Protein AF-A0A1B0GD74-F1 (afdb_monomer)

Nearest PDB structures (foldseek):
  8axc-assembly2_B  TM=6.748E-01  e=2.963E-03  Mus musculus
  4ab1-assembly1_A  TM=6.231E-01  e=1.038E-02  Homo sapiens
  8yqz-assembly1_G  TM=4.233E-01  e=5.148E+00  African swine fever virus

Organism: Glossina morsitans morsitans (NCBI:txid37546)

pLDDT: mean 76.73, std 17.25, range [42.16, 96.19]

Solvent-accessible surface area (backbone atoms only — not comparable to full-atom values): 7852 Å² total; per-residue (Å²): 114,73,66,60,54,52,52,52,53,53,54,57,69,65,54,67,68,78,76,79,64,79,74,42,67,43,79,44,80,44,88,90,38,34,36,37,30,19,31,53,42,66,40,94,88,75,72,43,71,28,40,36,29,42,38,45,62,96,67,77,63,48,90,59,72,46,76,10,68,58,76,71,70,70,72,84,48,87,90,46,54,83,70,44,72,77,43,77,85,48,98,60,79,86,76,43,80,56,39,70,49,76,39,80,57,94,86,66,92,71,91,84,83,86,84,79,82,85,82,89,130

Structure (mmCIF, N/CA/C/O backbone):
data_AF-A0A1B0GD74-F1
#
_entry.id   AF-A0A1B0GD74-F1
#
loop_
_atom_site.group_PDB
_atom_site.id
_atom_site.type_symbol
_atom_site.label_atom_id
_atom_site.label_alt_id
_atom_site.label_comp_id
_atom_site.label_asym_id
_atom_site.label_entity_id
_atom_site.label_seq_id
_atom_site.pdbx_PDB_ins_code
_atom_site.Cartn_x
_atom_site.Cartn_y
_atom_site.Cartn_z
_atom_site.occupancy
_atom_site.B_iso_or_equiv
_atom_site.auth_seq_id
_atom_site.auth_comp_id
_atom_site.auth_asym_id
_atom_site.auth_atom_id
_atom_site.pdbx_PDB_model_num
ATOM 1 N N . MET A 1 1 ? 20.248 47.617 14.492 1.00 60.78 1 MET A N 1
ATOM 2 C CA . MET A 1 1 ? 19.116 46.910 15.141 1.00 60.78 1 MET A CA 1
ATOM 3 C C . MET A 1 1 ? 17.928 46.656 14.212 1.00 60.78 1 MET A C 1
ATOM 5 O O . MET A 1 1 ? 17.453 45.532 14.188 1.00 60.78 1 MET A O 1
ATOM 9 N N . LEU A 1 2 ? 17.474 47.624 13.405 1.00 56.12 2 LEU A N 1
ATOM 10 C CA . LEU A 1 2 ? 16.273 47.461 12.562 1.00 56.12 2 LEU A CA 1
ATOM 11 C C . LEU A 1 2 ? 16.419 46.445 11.402 1.00 56.12 2 LEU A C 1
ATOM 13 O O . LEU A 1 2 ? 15.445 45.807 11.016 1.00 56.12 2 LEU A O 1
ATOM 17 N N . GLN A 1 3 ? 17.629 46.257 10.862 1.00 60.59 3 GLN A N 1
ATOM 18 C CA . GLN A 1 3 ? 17.870 45.291 9.777 1.00 60.59 3 GLN A CA 1
ATOM 19 C C . GLN A 1 3 ? 17.839 43.828 10.243 1.00 60.59 3 GLN A C 1
ATOM 21 O O . GLN A 1 3 ? 17.353 42.971 9.513 1.00 60.59 3 GLN A O 1
ATOM 26 N N . ILE A 1 4 ? 18.280 43.552 11.473 1.00 63.38 4 ILE A N 1
ATOM 27 C CA . ILE A 1 4 ? 18.264 42.197 12.046 1.00 63.38 4 ILE A CA 1
ATOM 28 C C . ILE A 1 4 ? 16.816 41.752 12.297 1.00 63.38 4 ILE A C 1
ATOM 30 O O . ILE A 1 4 ? 16.463 40.622 11.989 1.00 63.38 4 ILE A O 1
ATOM 34 N N . PHE A 1 5 ? 15.948 42.665 12.750 1.00 62.31 5 PHE A N 1
ATOM 35 C CA . PHE A 1 5 ? 14.515 42.393 12.912 1.00 62.31 5 PHE A CA 1
ATOM 36 C C . PHE A 1 5 ? 13.807 42.085 11.586 1.00 62.31 5 PHE A C 1
ATOM 38 O O . PHE A 1 5 ? 12.974 41.184 11.538 1.00 62.31 5 PHE A O 1
ATOM 45 N N . LYS A 1 6 ? 14.157 42.784 10.496 1.00 63.69 6 LYS A N 1
ATOM 46 C CA . LYS A 1 6 ? 13.623 42.476 9.158 1.00 63.69 6 LYS A CA 1
ATOM 47 C C . LYS A 1 6 ? 14.101 41.118 8.643 1.00 63.69 6 LYS A C 1
ATOM 49 O O . LYS A 1 6 ? 13.309 40.400 8.047 1.00 63.69 6 LYS A O 1
ATOM 54 N N . LEU A 1 7 ? 15.360 40.759 8.902 1.00 61.06 7 LEU A N 1
ATOM 55 C CA . LEU A 1 7 ? 15.913 39.456 8.529 1.00 61.06 7 LEU A CA 1
ATOM 56 C C . LEU A 1 7 ? 15.261 38.312 9.323 1.00 61.06 7 LEU A C 1
ATOM 58 O O . LEU A 1 7 ? 14.960 37.276 8.745 1.00 61.06 7 LEU A O 1
ATOM 62 N N . LEU A 1 8 ? 14.972 38.522 10.614 1.00 59.78 8 LEU A N 1
ATOM 63 C CA . LEU A 1 8 ? 14.268 37.544 11.451 1.00 59.78 8 LEU A CA 1
ATOM 64 C C . LEU A 1 8 ? 12.807 37.351 11.010 1.00 59.78 8 LEU A C 1
ATOM 66 O O . LEU A 1 8 ? 12.334 36.222 10.939 1.00 59.78 8 LEU A O 1
ATOM 70 N N . MET A 1 9 ? 12.116 38.440 10.655 1.00 62.41 9 MET A N 1
ATOM 71 C CA . MET A 1 9 ? 10.753 38.402 10.103 1.00 62.41 9 MET A CA 1
ATOM 72 C C . MET A 1 9 ? 10.698 37.699 8.735 1.00 62.41 9 MET A C 1
ATOM 74 O O . MET A 1 9 ? 9.787 36.917 8.486 1.00 62.41 9 MET A O 1
ATOM 78 N N . LEU A 1 10 ? 11.693 37.925 7.867 1.00 59.62 10 LEU A N 1
ATOM 79 C CA . LEU A 1 10 ? 11.820 37.231 6.577 1.00 59.62 10 LEU A CA 1
ATOM 80 C C . LEU A 1 10 ? 12.150 35.737 6.740 1.00 59.62 10 LEU A C 1
ATOM 82 O O . LEU A 1 10 ? 11.684 34.919 5.950 1.00 59.62 10 LEU A O 1
ATOM 86 N N . LEU A 1 11 ? 12.910 35.362 7.778 1.00 55.94 11 LEU A N 1
ATOM 87 C CA . LEU A 1 11 ? 13.172 33.956 8.109 1.00 55.94 11 LEU A CA 1
ATOM 88 C C . LEU A 1 11 ? 11.911 33.236 8.615 1.00 55.94 11 LEU A C 1
ATOM 90 O O . LEU A 1 11 ? 11.724 32.055 8.332 1.00 55.94 11 LEU A O 1
ATOM 94 N N . GLN A 1 12 ? 11.039 33.948 9.336 1.00 56.47 12 GLN A N 1
ATOM 95 C CA . GLN A 1 12 ? 9.750 33.422 9.795 1.00 56.47 12 GLN A CA 1
ATOM 96 C C . GLN A 1 12 ? 8.748 33.263 8.646 1.00 56.47 12 GLN A C 1
ATOM 98 O O . GLN A 1 12 ? 7.986 32.303 8.645 1.00 56.47 12 GLN A O 1
ATOM 103 N N . SER A 1 13 ? 8.783 34.133 7.629 1.00 51.78 13 SER A N 1
ATOM 104 C CA . SER A 1 13 ? 7.947 33.979 6.429 1.00 51.78 13 SER A CA 1
ATOM 105 C C . SER A 1 13 ? 8.464 32.925 5.440 1.00 51.78 13 SER A C 1
ATOM 107 O O . SER A 1 13 ? 7.729 32.540 4.537 1.00 51.78 13 SER A O 1
ATOM 109 N N . LEU A 1 14 ? 9.712 32.462 5.595 1.00 48.72 14 LEU A N 1
ATOM 110 C CA . LEU A 1 14 ? 10.281 31.339 4.835 1.00 48.72 14 LEU A CA 1
ATOM 111 C C . LEU A 1 14 ? 10.101 29.983 5.545 1.00 48.72 14 LEU A C 1
ATOM 113 O O . LEU A 1 14 ? 10.467 28.950 4.992 1.00 48.72 14 LEU A O 1
ATOM 117 N N . HIS A 1 15 ? 9.505 29.957 6.741 1.00 46.53 15 HIS A N 1
ATOM 118 C CA . HIS A 1 15 ? 8.871 28.746 7.252 1.00 46.53 15 HIS A CA 1
ATOM 119 C C . HIS A 1 15 ? 7.500 28.631 6.591 1.00 46.53 15 HIS A C 1
ATOM 121 O O . HIS A 1 15 ? 6.467 28.938 7.182 1.00 46.53 15 HIS A O 1
ATOM 127 N N . ILE A 1 16 ? 7.486 28.153 5.344 1.00 50.75 16 ILE A N 1
ATOM 128 C CA . ILE A 1 16 ? 6.353 27.334 4.918 1.00 50.75 16 ILE A CA 1
ATOM 129 C C . ILE A 1 16 ? 6.255 26.258 6.002 1.00 50.75 16 ILE A C 1
ATOM 131 O O . ILE A 1 16 ? 7.257 25.573 6.235 1.00 50.75 16 ILE A O 1
ATOM 135 N N . PRO A 1 17 ? 5.139 26.130 6.735 1.00 45.69 17 PRO A N 1
ATOM 136 C CA . PRO A 1 17 ? 5.005 25.011 7.633 1.00 45.69 17 PRO A CA 1
ATOM 137 C C . PRO A 1 17 ? 5.049 23.757 6.760 1.00 45.69 17 PRO A C 1
ATOM 139 O O . PRO A 1 17 ? 4.070 23.387 6.122 1.00 45.69 17 PRO A O 1
ATOM 142 N N . LEU A 1 18 ? 6.186 23.063 6.800 1.00 44.19 18 LEU A N 1
ATOM 143 C CA . LEU A 1 18 ? 6.303 21.640 6.480 1.00 44.19 18 LEU A CA 1
ATOM 144 C C . LEU A 1 18 ? 5.291 20.802 7.303 1.00 44.19 18 LEU A C 1
ATOM 146 O O . LEU A 1 18 ? 5.082 19.628 7.041 1.00 44.19 18 LEU A O 1
ATOM 150 N N . ALA A 1 19 ? 4.623 21.431 8.273 1.00 42.16 19 ALA A N 1
ATOM 151 C CA . ALA A 1 19 ? 3.601 20.907 9.161 1.00 42.16 19 ALA A CA 1
ATOM 152 C C . ALA A 1 19 ? 2.165 20.828 8.585 1.00 42.16 19 ALA A C 1
ATOM 154 O O . ALA A 1 19 ? 1.230 20.800 9.377 1.00 42.16 19 ALA A O 1
ATOM 155 N N . LEU A 1 20 ? 1.940 20.785 7.260 1.00 42.72 20 LEU A N 1
ATOM 156 C CA . LEU A 1 20 ? 0.594 20.494 6.710 1.00 42.72 20 LEU A CA 1
ATOM 157 C C . LEU A 1 20 ? 0.494 19.214 5.874 1.00 42.72 20 LEU A C 1
ATOM 159 O O . LEU A 1 20 ? -0.457 19.022 5.124 1.00 42.72 20 LEU A O 1
ATOM 163 N N . LEU A 1 21 ? 1.435 18.296 6.063 1.00 45.06 21 LEU A N 1
ATOM 164 C CA . LEU A 1 21 ? 1.101 16.885 5.985 1.00 45.06 21 LEU A CA 1
ATOM 165 C C . LEU A 1 21 ? 1.545 16.281 7.317 1.00 45.06 21 LEU A C 1
ATOM 167 O O . LEU A 1 21 ? 2.644 15.744 7.426 1.00 45.06 21 LEU A O 1
ATOM 171 N N . GLU A 1 22 ? 0.722 16.405 8.364 1.00 50.22 22 GLU A N 1
ATOM 172 C CA . GLU A 1 22 ? 0.772 15.405 9.436 1.00 50.22 22 GLU A CA 1
ATOM 173 C C . GLU A 1 22 ? 0.390 14.080 8.772 1.00 50.22 22 GLU A C 1
ATOM 175 O O . GLU A 1 22 ? -0.778 13.702 8.679 1.00 50.22 22 GLU A O 1
ATOM 180 N N . GLN A 1 23 ? 1.387 13.429 8.179 1.00 59.12 23 GLN A N 1
ATOM 181 C CA . GLN A 1 23 ? 1.246 12.120 7.591 1.00 59.12 23 GLN A CA 1
ATOM 182 C C . GLN A 1 23 ? 1.070 11.180 8.774 1.00 59.12 23 GLN A C 1
ATOM 184 O O . GLN A 1 23 ? 2.017 10.829 9.473 1.00 59.12 23 GLN A O 1
ATOM 189 N N . ARG A 1 24 ? -0.196 10.916 9.099 1.00 75.69 24 ARG A N 1
ATOM 190 C CA . ARG A 1 24 ? -0.556 10.029 10.193 1.00 75.69 24 ARG A CA 1
ATOM 191 C C . ARG A 1 24 ? -0.260 8.616 9.733 1.00 75.69 24 ARG A C 1
ATOM 193 O O . ARG A 1 24 ? -1.026 8.032 8.971 1.00 75.69 24 ARG A O 1
ATOM 200 N N . ASP A 1 25 ? 0.870 8.094 10.172 1.00 86.12 25 ASP A N 1
ATOM 201 C CA . ASP A 1 25 ? 1.260 6.727 9.873 1.00 86.12 25 ASP A CA 1
ATOM 202 C C . ASP A 1 25 ? 0.469 5.737 10.733 1.00 86.12 25 ASP A C 1
ATOM 204 O O . ASP A 1 25 ? 0.121 6.005 11.886 1.00 86.12 25 ASP A O 1
ATOM 208 N N . ALA A 1 26 ? 0.190 4.567 10.165 1.00 90.19 26 ALA A N 1
ATOM 209 C CA . ALA A 1 26 ? -0.510 3.482 10.836 1.00 90.19 26 ALA A CA 1
ATOM 210 C C . ALA A 1 26 ? 0.266 2.177 10.673 1.00 90.19 26 ALA A C 1
ATOM 212 O O . ALA A 1 26 ? 0.543 1.755 9.552 1.00 90.19 26 ALA A O 1
ATOM 213 N N . ILE A 1 27 ? 0.566 1.516 11.794 1.00 93.94 27 ILE A N 1
ATOM 214 C CA . ILE A 1 27 ? 1.149 0.172 11.804 1.00 93.94 27 ILE A CA 1
ATOM 215 C C . ILE A 1 27 ? 0.033 -0.841 12.054 1.00 93.94 27 ILE A C 1
ATOM 217 O O . ILE A 1 27 ? -0.674 -0.774 13.062 1.00 93.94 27 ILE A O 1
ATOM 221 N N . VAL A 1 28 ? -0.116 -1.791 11.137 1.00 93.12 28 VAL A N 1
ATOM 222 C CA . VAL A 1 28 ? -1.151 -2.825 11.156 1.00 93.12 28 VAL A CA 1
ATOM 223 C C . VAL A 1 28 ? -0.509 -4.205 11.193 1.00 93.12 28 VAL A C 1
ATOM 225 O O . VAL A 1 28 ? 0.440 -4.474 10.468 1.00 93.12 28 VAL A O 1
ATOM 228 N N . ASN A 1 29 ? -1.064 -5.110 11.999 1.00 92.56 29 ASN A N 1
ATOM 229 C CA . ASN A 1 29 ? -0.714 -6.527 11.957 1.00 92.56 29 ASN A CA 1
ATOM 230 C C . ASN A 1 29 ? -1.604 -7.272 10.953 1.00 92.56 29 ASN A C 1
ATOM 232 O O . ASN A 1 29 ? -2.817 -7.364 11.154 1.00 92.56 29 ASN A O 1
ATOM 236 N N . LEU A 1 30 ? -1.000 -7.815 9.896 1.00 88.81 30 LEU A N 1
ATOM 237 C CA . LEU A 1 30 ? -1.669 -8.665 8.918 1.00 88.81 30 LEU A CA 1
ATOM 238 C C . LEU A 1 30 ? -1.524 -10.138 9.330 1.00 88.81 30 LEU A C 1
ATOM 240 O O . LEU A 1 30 ? -0.399 -10.650 9.385 1.00 88.81 30 LEU A O 1
ATOM 244 N N . PRO A 1 31 ? -2.636 -10.850 9.600 1.00 88.06 31 PRO A N 1
ATOM 245 C CA . PRO A 1 31 ? -2.583 -12.245 10.015 1.00 88.06 31 PRO A CA 1
ATOM 246 C C . PRO A 1 31 ? -1.798 -13.108 9.023 1.00 88.06 31 PRO A C 1
ATOM 248 O O . PRO A 1 31 ? -2.089 -13.107 7.830 1.00 88.06 31 PRO A O 1
ATOM 251 N N . ASN A 1 32 ? -0.843 -13.882 9.542 1.00 88.50 32 ASN A N 1
ATOM 252 C CA . ASN A 1 32 ? 0.039 -14.779 8.785 1.00 88.50 32 ASN A CA 1
ATOM 253 C C . ASN A 1 32 ? 1.033 -14.097 7.830 1.00 88.50 32 ASN A C 1
ATOM 255 O O . ASN A 1 32 ? 1.701 -14.816 7.099 1.00 88.50 32 ASN A O 1
ATOM 259 N N . LEU A 1 33 ? 1.150 -12.765 7.831 1.00 89.81 33 LEU A N 1
ATOM 260 C CA . LEU A 1 33 ? 2.087 -12.038 6.967 1.00 89.81 33 LEU A CA 1
ATOM 261 C C . LEU A 1 33 ? 3.115 -11.234 7.766 1.00 89.81 33 LEU A C 1
ATOM 263 O O . LEU A 1 33 ? 4.306 -11.439 7.577 1.00 89.81 33 LEU A O 1
ATOM 267 N N . GLY A 1 34 ? 2.682 -10.369 8.684 1.00 91.88 34 GLY A N 1
ATOM 268 C CA . GLY A 1 34 ? 3.590 -9.518 9.457 1.00 91.88 34 GLY A CA 1
ATOM 269 C C . GLY A 1 34 ? 3.024 -8.124 9.718 1.00 91.88 34 GLY A C 1
ATOM 270 O O . GLY A 1 34 ? 1.844 -7.855 9.482 1.00 91.88 34 GLY A O 1
ATOM 271 N N . LEU A 1 35 ? 3.872 -7.231 10.229 1.00 94.00 35 LEU A N 1
ATOM 272 C CA . LEU A 1 35 ? 3.510 -5.838 10.498 1.00 94.00 35 LEU A CA 1
ATOM 273 C C . LEU A 1 35 ? 3.729 -4.978 9.253 1.00 94.00 35 LEU A C 1
ATOM 275 O O . LEU A 1 35 ? 4.798 -5.031 8.659 1.00 94.00 35 LEU A O 1
ATOM 279 N N . ILE A 1 36 ? 2.762 -4.151 8.880 1.00 93.25 36 ILE A N 1
ATOM 280 C CA . ILE A 1 36 ? 2.871 -3.223 7.751 1.00 93.25 36 ILE A CA 1
ATOM 281 C C . ILE A 1 36 ? 2.615 -1.792 8.218 1.00 93.25 36 ILE A C 1
ATOM 283 O O . ILE A 1 36 ? 1.674 -1.549 8.974 1.00 93.25 36 ILE A O 1
ATOM 287 N N . GLN A 1 37 ? 3.445 -0.852 7.778 1.00 94.88 37 GLN A N 1
ATOM 288 C CA . GLN A 1 37 ? 3.268 0.579 7.991 1.00 94.88 37 GLN A CA 1
ATOM 289 C C . GLN A 1 37 ? 2.683 1.211 6.730 1.00 94.88 37 GLN A C 1
ATOM 291 O O . GLN A 1 37 ? 3.228 1.066 5.641 1.00 94.88 37 GLN A O 1
ATOM 296 N N . GLY A 1 38 ? 1.566 1.912 6.882 1.00 94.50 38 GLY A N 1
ATOM 297 C CA . GLY A 1 38 ? 0.934 2.699 5.829 1.00 94.50 38 GLY A CA 1
ATOM 298 C C . GLY A 1 38 ? 0.551 4.081 6.338 1.00 94.50 38 GLY A C 1
ATOM 299 O O . GLY A 1 38 ? 0.989 4.510 7.405 1.00 94.50 38 GLY A O 1
ATOM 300 N N . LYS A 1 39 ? -0.301 4.764 5.579 1.00 94.81 39 LYS A N 1
ATOM 301 C CA . LYS A 1 39 ? -0.750 6.131 5.849 1.00 94.81 39 LYS A CA 1
ATOM 302 C C . LYS A 1 39 ? -2.248 6.175 6.086 1.00 94.81 39 LYS A C 1
ATOM 304 O O . LYS A 1 39 ? -3.005 5.466 5.430 1.00 94.81 39 LYS A O 1
ATOM 309 N N . ILE A 1 40 ? -2.680 7.058 6.970 1.00 94.06 40 ILE A N 1
ATOM 310 C CA . ILE A 1 40 ? -4.064 7.511 7.046 1.00 94.06 40 ILE A CA 1
ATOM 311 C C . ILE A 1 40 ? -4.170 8.730 6.134 1.00 94.06 40 ILE A C 1
ATOM 313 O O . ILE A 1 40 ? -3.531 9.755 6.376 1.00 94.06 40 ILE A O 1
ATOM 317 N N . ILE A 1 41 ? -4.960 8.602 5.073 1.00 92.88 41 ILE A N 1
ATOM 318 C CA . ILE A 1 41 ? -5.230 9.683 4.126 1.00 92.88 41 ILE A CA 1
ATOM 319 C C . ILE A 1 41 ? -6.700 10.073 4.183 1.00 92.88 41 ILE A C 1
ATOM 321 O O . ILE A 1 41 ? -7.563 9.260 4.512 1.00 92.88 41 ILE A O 1
ATOM 325 N N . GLU A 1 42 ? -6.985 11.309 3.806 1.00 93.56 42 GLU A N 1
ATOM 326 C CA . GLU A 1 42 ? -8.344 11.798 3.634 1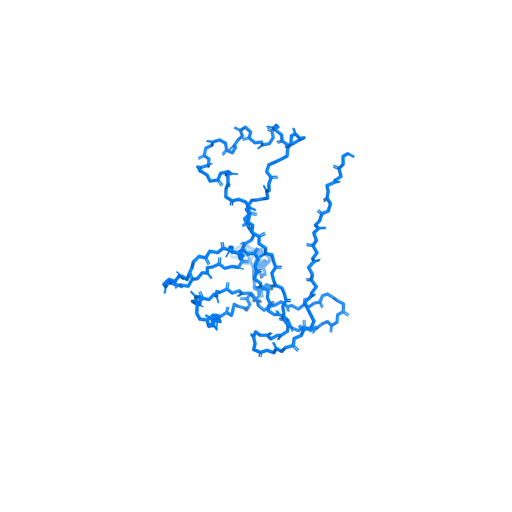.00 93.56 42 GLU A CA 1
ATOM 327 C C . GLU A 1 42 ? -8.714 11.772 2.146 1.00 93.56 42 GLU A C 1
ATOM 329 O O . GLU A 1 42 ? -7.971 12.255 1.288 1.00 93.56 42 GLU A O 1
ATOM 334 N N . THR A 1 43 ? -9.852 11.168 1.804 1.00 90.19 43 THR A N 1
ATOM 335 C CA . THR A 1 43 ? -10.302 11.101 0.408 1.00 90.19 43 THR A CA 1
ATOM 336 C C . THR A 1 43 ? -10.747 12.476 -0.091 1.00 90.19 43 THR A C 1
ATOM 338 O O . THR A 1 43 ? -11.587 13.105 0.548 1.00 90.19 43 THR A O 1
ATOM 341 N N . ALA A 1 44 ? -10.321 12.874 -1.292 1.00 91.25 44 ALA A N 1
ATOM 342 C CA . ALA A 1 44 ? -10.604 14.204 -1.844 1.00 91.25 44 ALA A CA 1
ATOM 343 C C . ALA A 1 44 ? -12.099 14.564 -1.984 1.00 91.25 44 ALA A C 1
ATOM 345 O O . ALA A 1 44 ? -12.456 15.731 -1.890 1.00 91.25 44 ALA A O 1
ATOM 346 N N . TRP A 1 45 ? -12.972 13.584 -2.243 1.00 88.75 45 TRP A N 1
ATOM 347 C CA . TRP A 1 45 ? -14.392 13.843 -2.534 1.00 88.75 45 TRP A CA 1
ATOM 348 C C . TRP A 1 45 ? -15.325 13.646 -1.344 1.00 88.75 45 TRP A C 1
ATOM 350 O O . TRP A 1 45 ? -16.388 14.256 -1.299 1.00 88.75 45 TRP A O 1
ATOM 360 N N . THR A 1 46 ? -14.982 12.737 -0.428 1.00 93.44 46 THR A N 1
ATOM 361 C CA . THR A 1 46 ? -15.868 12.371 0.688 1.00 93.44 46 THR A CA 1
ATOM 362 C C . THR A 1 46 ? -15.335 12.781 2.049 1.00 93.44 46 THR A C 1
ATOM 364 O O . THR A 1 46 ? -16.035 12.550 3.030 1.00 93.44 46 THR A O 1
ATOM 367 N N . GLU A 1 47 ? -14.117 13.332 2.109 1.00 93.44 47 GLU A N 1
ATOM 368 C CA . GLU A 1 47 ? -13.451 13.748 3.355 1.00 93.44 47 GLU A CA 1
ATOM 369 C C . GLU A 1 47 ? -13.365 12.605 4.389 1.00 93.44 47 GLU A C 1
ATOM 371 O O . GLU A 1 47 ? -13.335 12.797 5.601 1.00 93.44 47 GLU A O 1
ATOM 376 N N . ARG A 1 48 ? -13.376 11.354 3.909 1.00 92.19 48 ARG A N 1
ATOM 377 C CA . ARG A 1 48 ? -13.283 10.160 4.748 1.00 92.19 48 ARG A CA 1
ATOM 378 C C . ARG A 1 48 ? -11.834 9.768 4.940 1.00 92.19 48 ARG A C 1
ATOM 380 O O . ARG A 1 48 ? -11.078 9.712 3.971 1.00 92.19 48 ARG A O 1
ATOM 387 N N . GLU A 1 49 ? -11.490 9.407 6.167 1.00 93.31 49 GLU A N 1
ATOM 388 C CA . GLU A 1 49 ? -10.211 8.779 6.472 1.00 93.31 49 GLU A CA 1
ATOM 389 C C . GLU A 1 49 ? -10.186 7.336 5.952 1.00 93.31 49 GLU A C 1
ATOM 391 O O . GLU A 1 49 ? -11.112 6.551 6.182 1.00 93.31 49 GLU A O 1
ATOM 396 N N . VAL A 1 50 ? -9.114 6.983 5.249 1.00 94.44 50 VAL A N 1
ATOM 397 C CA . VAL A 1 50 ? -8.837 5.622 4.786 1.00 94.44 50 VAL A CA 1
ATOM 398 C C . VAL A 1 50 ? -7.373 5.278 5.025 1.00 94.44 50 VAL A C 1
ATOM 400 O O . VAL A 1 50 ? -6.501 6.146 5.014 1.00 94.44 50 VAL A O 1
ATOM 403 N N . LEU A 1 51 ? -7.103 3.992 5.231 1.00 94.94 51 LEU A N 1
ATOM 404 C CA . LEU A 1 51 ? -5.751 3.456 5.293 1.00 94.94 51 LEU A CA 1
ATOM 405 C C . LEU A 1 51 ? -5.256 3.207 3.871 1.00 94.94 51 LEU A C 1
ATOM 407 O O . LEU A 1 51 ? -5.959 2.568 3.087 1.00 94.94 51 LEU A O 1
ATOM 411 N N . GLN A 1 52 ? -4.059 3.689 3.560 1.00 94.81 52 GLN A N 1
ATOM 412 C CA . GLN A 1 52 ? -3.389 3.519 2.278 1.00 94.81 52 GLN A CA 1
ATOM 413 C C . GLN A 1 52 ? -2.010 2.879 2.478 1.00 94.81 52 GLN A C 1
ATOM 415 O O . GLN A 1 52 ? -1.214 3.334 3.301 1.00 94.81 52 GLN A O 1
ATOM 420 N N . PHE A 1 53 ? -1.726 1.851 1.684 1.00 94.31 53 PHE A N 1
ATOM 421 C CA . PHE A 1 53 ? -0.448 1.143 1.620 1.00 94.31 53 PHE A CA 1
ATOM 422 C C . PHE A 1 53 ? -0.007 1.127 0.157 1.00 94.31 53 PHE A C 1
ATOM 424 O O . PHE A 1 53 ? -0.740 0.584 -0.662 1.00 94.31 53 PHE A O 1
ATOM 431 N N . VAL A 1 54 ? 1.117 1.751 -0.195 1.00 90.75 54 VAL A N 1
ATOM 432 C CA . VAL A 1 54 ? 1.463 2.039 -1.604 1.00 90.75 54 VAL A CA 1
ATOM 433 C C . VAL A 1 54 ? 2.505 1.082 -2.196 1.00 90.75 54 VAL A C 1
ATOM 435 O O . VAL A 1 54 ? 2.523 0.864 -3.401 1.00 90.75 54 VAL A O 1
ATOM 438 N N . ASP A 1 55 ? 3.330 0.455 -1.359 1.00 88.75 55 ASP A N 1
ATOM 439 C CA . ASP A 1 55 ? 4.415 -0.441 -1.789 1.00 88.75 55 ASP A CA 1
ATOM 440 C C . ASP A 1 55 ? 4.201 -1.885 -1.308 1.00 88.75 55 ASP A C 1
ATOM 442 O O . ASP A 1 55 ? 5.091 -2.530 -0.753 1.00 88.75 55 ASP A O 1
ATOM 446 N N . VAL A 1 56 ? 2.978 -2.407 -1.450 1.00 89.44 56 VAL A N 1
ATOM 447 C CA . VAL A 1 56 ? 2.678 -3.767 -0.984 1.00 89.44 56 VAL A CA 1
ATOM 448 C C . VAL A 1 56 ? 3.222 -4.782 -1.983 1.00 89.44 56 VAL A C 1
ATOM 450 O O . VAL A 1 56 ? 2.787 -4.824 -3.136 1.00 89.44 56 VAL A O 1
ATOM 453 N N . LYS A 1 57 ? 4.147 -5.633 -1.529 1.00 82.88 57 LYS A N 1
ATOM 454 C CA . LYS A 1 57 ? 4.727 -6.710 -2.338 1.00 82.88 57 LYS A CA 1
ATOM 455 C C . LYS A 1 57 ? 4.012 -8.044 -2.099 1.00 82.88 57 LYS A C 1
ATOM 457 O O . LYS A 1 57 ? 3.749 -8.393 -0.945 1.00 82.88 57 LYS A O 1
ATOM 462 N N . PRO A 1 58 ? 3.730 -8.831 -3.151 1.00 67.06 58 PRO A N 1
ATOM 463 C CA . PRO A 1 58 ? 3.201 -10.182 -3.007 1.00 67.06 58 PRO A CA 1
ATOM 464 C C . PRO A 1 58 ? 4.335 -11.142 -2.607 1.00 67.06 58 PRO A C 1
ATOM 466 O O . PRO A 1 58 ? 4.929 -11.798 -3.459 1.00 67.06 58 PRO A O 1
ATOM 469 N N . ILE A 1 59 ? 4.669 -11.193 -1.315 1.00 71.50 59 ILE A N 1
ATOM 470 C CA . ILE A 1 59 ? 5.784 -11.997 -0.785 1.00 71.50 59 ILE A CA 1
ATOM 471 C C . ILE A 1 59 ? 5.372 -12.914 0.373 1.00 71.50 59 ILE A C 1
ATOM 473 O O . ILE A 1 59 ? 4.272 -12.817 0.920 1.00 71.50 59 ILE A O 1
ATOM 477 N N . GLU A 1 60 ? 6.298 -13.807 0.733 1.00 82.19 60 GLU A N 1
ATOM 478 C CA . GLU A 1 60 ? 6.284 -14.596 1.966 1.00 82.19 60 GLU A CA 1
ATOM 479 C C . GLU A 1 60 ? 6.157 -13.710 3.222 1.00 82.19 60 GLU A C 1
ATOM 481 O O . GLU A 1 60 ? 6.480 -12.518 3.179 1.00 82.19 60 GLU A O 1
ATOM 486 N N . PRO A 1 61 ? 5.708 -14.276 4.357 1.00 88.00 61 PRO A N 1
ATOM 487 C CA . PRO A 1 61 ? 5.621 -13.543 5.613 1.00 88.00 61 PRO A CA 1
ATOM 488 C C . PRO A 1 61 ? 6.962 -12.905 5.990 1.00 88.00 61 PRO A C 1
ATOM 490 O O . PRO A 1 61 ? 8.023 -13.513 5.834 1.00 88.00 61 PRO A O 1
ATOM 493 N N . TRP A 1 62 ? 6.919 -11.696 6.534 1.00 90.19 62 TRP A N 1
ATOM 494 C CA . TRP A 1 62 ? 8.097 -10.918 6.897 1.00 90.19 62 TRP A CA 1
ATOM 495 C C . TRP A 1 62 ? 8.182 -10.719 8.414 1.00 90.19 62 TRP A C 1
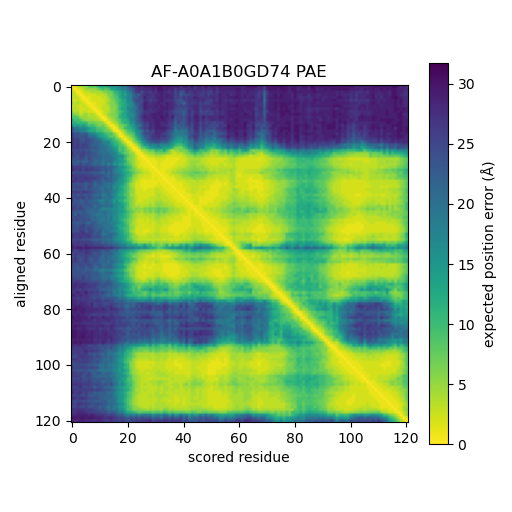ATOM 497 O O . TRP A 1 62 ? 7.187 -10.760 9.141 1.00 90.19 62 TRP A O 1
ATOM 507 N N . LYS A 1 63 ? 9.408 -10.544 8.914 1.00 88.19 63 LYS A N 1
ATOM 508 C CA . LYS A 1 63 ? 9.682 -10.485 10.356 1.00 88.19 63 LYS A CA 1
ATOM 509 C C . LYS A 1 63 ? 9.536 -9.079 10.941 1.00 88.19 63 LYS A C 1
ATOM 511 O O . LYS A 1 63 ? 9.048 -8.939 12.060 1.00 88.19 63 LYS A O 1
ATOM 516 N N . ASP A 1 64 ? 9.992 -8.074 10.202 1.00 91.12 64 ASP A N 1
ATOM 517 C CA . ASP A 1 64 ? 10.054 -6.686 10.663 1.00 91.12 64 ASP A CA 1
ATOM 518 C C . ASP A 1 64 ? 8.803 -5.897 10.237 1.00 91.12 64 ASP A C 1
ATOM 520 O O . ASP A 1 64 ? 7.780 -6.485 9.893 1.00 91.12 64 ASP A O 1
ATOM 524 N N . VAL A 1 65 ? 8.825 -4.566 10.302 1.00 92.38 65 VAL A N 1
ATOM 525 C CA . VAL A 1 65 ? 7.725 -3.748 9.771 1.00 92.38 65 VAL A CA 1
ATOM 526 C C . VAL A 1 65 ? 7.992 -3.478 8.291 1.00 92.38 65 VAL A C 1
ATOM 528 O O . VAL A 1 65 ? 9.010 -2.880 7.952 1.00 92.38 65 VAL A O 1
ATOM 531 N N . MET A 1 66 ? 7.093 -3.918 7.410 1.00 91.06 66 MET A N 1
ATOM 532 C CA . MET A 1 66 ? 7.124 -3.556 5.993 1.00 91.06 66 MET A CA 1
ATOM 533 C C . MET A 1 66 ? 6.711 -2.091 5.848 1.00 91.06 66 MET A C 1
ATOM 535 O O . MET A 1 66 ? 5.584 -1.735 6.192 1.00 91.06 66 MET A O 1
ATOM 539 N N . ASP A 1 67 ? 7.606 -1.256 5.329 1.00 91.69 67 ASP A N 1
ATOM 540 C CA . ASP A 1 67 ? 7.302 0.137 5.013 1.00 91.69 67 ASP A CA 1
ATOM 541 C C . ASP A 1 67 ? 6.568 0.227 3.667 1.00 91.69 67 ASP A C 1
ATOM 543 O O . ASP A 1 67 ? 7.158 -0.001 2.614 1.00 91.69 67 ASP A O 1
ATOM 547 N N . ALA A 1 68 ? 5.273 0.545 3.715 1.00 92.62 68 ALA A N 1
ATOM 548 C CA . ALA A 1 68 ? 4.416 0.765 2.552 1.00 92.62 68 ALA A CA 1
ATOM 549 C C . ALA A 1 68 ? 3.916 2.220 2.483 1.00 92.62 68 ALA A C 1
ATOM 551 O O . ALA A 1 68 ? 2.808 2.487 2.006 1.00 92.62 68 ALA A O 1
ATOM 552 N N . THR A 1 69 ? 4.714 3.170 2.983 1.00 91.44 69 THR A N 1
ATOM 553 C CA . THR A 1 69 ? 4.360 4.594 3.033 1.00 91.44 69 THR A CA 1
ATOM 554 C C . THR A 1 69 ? 4.704 5.337 1.736 1.00 91.44 69 THR A C 1
ATOM 556 O O . THR A 1 69 ? 3.985 6.261 1.353 1.00 91.44 69 THR A O 1
ATOM 559 N N . ILE A 1 70 ? 5.771 4.964 1.031 1.00 85.44 70 ILE A N 1
ATOM 560 C CA . ILE A 1 70 ? 6.297 5.714 -0.121 1.00 85.44 70 ILE A CA 1
ATOM 561 C C . ILE A 1 70 ? 6.195 4.868 -1.391 1.00 85.44 70 ILE A C 1
ATOM 563 O O . ILE A 1 70 ? 6.490 3.678 -1.368 1.00 85.44 70 ILE A O 1
ATOM 567 N N . GLU A 1 71 ? 5.788 5.488 -2.501 1.00 80.81 71 GLU A N 1
ATOM 568 C CA . GLU A 1 71 ? 5.752 4.810 -3.800 1.00 80.81 71 GLU A CA 1
ATOM 569 C C . GLU A 1 71 ? 7.173 4.528 -4.298 1.00 80.81 71 GLU A C 1
ATOM 571 O O . GLU A 1 71 ? 8.053 5.392 -4.231 1.00 80.81 71 GLU A O 1
ATOM 576 N N . LYS A 1 72 ? 7.388 3.325 -4.831 1.00 74.88 72 LYS A N 1
ATOM 577 C CA . LYS A 1 72 ? 8.617 2.974 -5.546 1.00 74.88 72 LYS A CA 1
ATOM 578 C C . LYS A 1 72 ? 8.510 3.287 -7.035 1.00 74.88 72 LYS A C 1
ATOM 580 O O . LYS A 1 72 ? 7.460 3.669 -7.546 1.00 74.88 72 LYS A O 1
ATOM 585 N N . ILE A 1 73 ? 9.644 3.161 -7.719 1.00 72.69 73 ILE A N 1
ATOM 586 C CA . ILE A 1 73 ? 9.777 3.433 -9.150 1.00 72.69 73 ILE A CA 1
ATOM 587 C C . ILE A 1 73 ? 8.829 2.516 -9.939 1.00 72.69 73 ILE A C 1
ATOM 589 O O . ILE A 1 73 ? 8.802 1.306 -9.729 1.00 72.69 73 ILE A O 1
ATOM 593 N N . ALA A 1 74 ? 8.053 3.110 -10.847 1.00 69.69 74 ALA A N 1
ATOM 594 C CA . ALA A 1 74 ? 7.161 2.383 -11.746 1.00 69.69 74 ALA A CA 1
ATOM 595 C C . ALA A 1 74 ? 7.937 1.630 -12.842 1.00 69.69 74 ALA A C 1
ATOM 597 O O . ALA A 1 74 ? 9.076 1.977 -13.156 1.00 69.69 74 ALA A O 1
ATOM 598 N N . CYS A 1 75 ? 7.284 0.641 -13.468 1.00 70.06 75 CYS A N 1
ATOM 599 C CA . CYS A 1 75 ? 7.854 -0.155 -14.557 1.00 70.06 75 CYS A CA 1
ATOM 600 C C . CYS A 1 75 ? 8.524 0.729 -15.628 1.00 70.06 75 CYS A C 1
ATOM 602 O O . CYS A 1 75 ? 7.858 1.595 -16.212 1.00 70.06 75 CYS A O 1
ATOM 604 N N . PRO A 1 76 ? 9.805 0.486 -15.952 1.00 69.62 76 PRO A N 1
ATOM 605 C CA . PRO A 1 76 ? 10.442 1.078 -17.119 1.00 69.62 76 PRO A CA 1
ATOM 606 C C . PRO A 1 76 ? 9.650 0.747 -18.395 1.00 69.62 76 PRO A C 1
ATOM 608 O O . PRO A 1 76 ? 9.308 -0.411 -18.626 1.00 69.62 76 PRO A O 1
ATOM 611 N N . SER A 1 77 ? 9.362 1.735 -19.247 1.00 67.94 77 SER A N 1
ATOM 612 C CA . SER A 1 77 ? 8.702 1.513 -20.541 1.00 67.94 77 SER A CA 1
ATOM 613 C C . SER A 1 77 ? 9.632 1.886 -21.694 1.00 67.94 77 SER A C 1
ATOM 615 O O . SER A 1 77 ? 10.516 2.733 -21.564 1.00 67.94 77 SER A O 1
ATOM 617 N N . VAL A 1 78 ? 9.442 1.265 -22.862 1.00 62.47 78 VAL A N 1
ATOM 618 C CA . VAL A 1 78 ? 10.321 1.456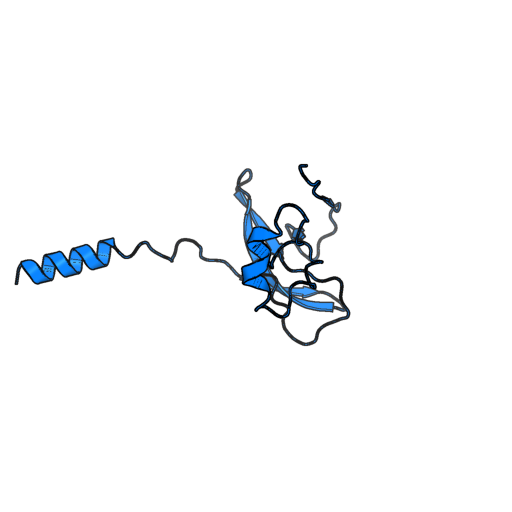 -24.036 1.00 62.47 78 VAL A CA 1
ATOM 619 C C . VAL A 1 78 ? 10.385 2.929 -24.479 1.00 62.47 78 VAL A C 1
ATOM 621 O O . VAL A 1 78 ? 11.414 3.392 -24.972 1.00 62.47 78 VAL A O 1
ATOM 624 N N . VAL A 1 79 ? 9.318 3.699 -24.243 1.00 55.25 79 VAL A N 1
ATOM 625 C CA . VAL A 1 79 ? 9.247 5.141 -24.537 1.00 55.25 79 VAL A CA 1
ATOM 626 C C . VAL A 1 79 ? 9.981 6.025 -23.514 1.00 55.25 79 VAL A C 1
ATOM 628 O O . VAL A 1 79 ? 10.259 7.184 -23.819 1.00 55.25 79 VAL A O 1
ATOM 631 N N . SER A 1 80 ? 10.375 5.498 -22.345 1.00 56.19 80 SER A N 1
ATOM 632 C CA . SER A 1 80 ? 11.113 6.227 -21.296 1.00 56.19 80 SER A CA 1
ATOM 633 C C . SER A 1 80 ? 12.614 5.896 -21.229 1.00 56.19 80 SER A C 1
ATOM 635 O O . SER A 1 80 ? 13.317 6.375 -20.337 1.00 56.19 80 SER A O 1
ATOM 637 N N . MET A 1 81 ? 13.156 5.173 -22.219 1.00 54.12 81 MET A N 1
ATOM 638 C CA . MET A 1 81 ? 14.569 4.750 -22.282 1.00 54.12 81 MET A CA 1
ATOM 639 C C . MET A 1 81 ? 15.597 5.884 -22.117 1.00 54.12 81 MET A C 1
ATOM 641 O O . MET A 1 81 ? 16.671 5.661 -21.568 1.00 54.12 81 MET A O 1
ATOM 645 N N . LYS A 1 82 ? 15.283 7.121 -22.529 1.00 57.69 82 LYS A N 1
ATOM 646 C CA . LYS A 1 82 ? 16.189 8.274 -22.343 1.00 57.69 82 LYS A CA 1
ATOM 647 C C . LYS A 1 82 ? 16.327 8.719 -20.881 1.00 57.69 82 LYS A C 1
ATOM 649 O O . LYS A 1 82 ? 17.378 9.221 -20.511 1.00 57.69 82 LYS A O 1
ATOM 654 N N . SER A 1 83 ? 15.290 8.533 -20.067 1.00 55.62 83 SER A N 1
ATOM 655 C CA . SER A 1 83 ? 15.296 8.816 -18.622 1.00 55.62 83 SER A CA 1
ATOM 656 C C . SER A 1 83 ? 15.897 7.676 -17.791 1.00 55.62 83 SER A C 1
ATOM 658 O O . SER A 1 83 ? 16.271 7.903 -16.646 1.00 55.62 83 SER A O 1
ATOM 660 N N . LEU A 1 84 ? 16.025 6.472 -18.363 1.00 54.75 84 LEU A N 1
ATOM 661 C CA . LEU A 1 84 ? 16.601 5.297 -17.695 1.00 54.75 84 LEU A CA 1
ATOM 662 C C . LEU A 1 84 ? 18.137 5.275 -17.708 1.00 54.75 84 LEU A C 1
ATOM 664 O O . LEU A 1 84 ? 18.737 4.652 -16.845 1.00 54.75 84 LEU A O 1
ATOM 668 N N . GLN A 1 85 ? 18.790 6.006 -18.617 1.00 55.94 85 GLN A N 1
ATOM 669 C CA . GLN A 1 85 ? 20.262 6.056 -18.697 1.00 55.94 85 GLN A CA 1
ATOM 670 C C . GLN A 1 85 ? 20.926 6.662 -17.447 1.00 55.94 85 GLN A C 1
ATOM 672 O O . GLN A 1 85 ? 22.092 6.400 -17.181 1.00 55.94 85 GLN A O 1
ATOM 677 N N . THR A 1 86 ? 20.196 7.469 -16.670 1.00 56.62 86 THR A N 1
ATOM 678 C CA . THR A 1 86 ? 20.645 7.997 -15.368 1.00 56.62 86 THR A CA 1
ATOM 679 C C . THR A 1 86 ? 20.299 7.084 -14.188 1.00 56.62 86 THR A C 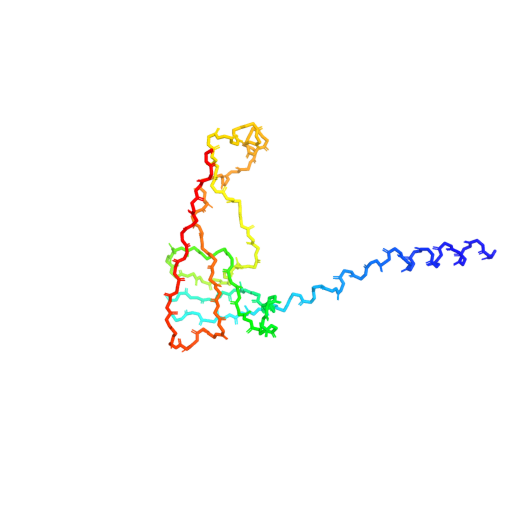1
ATOM 681 O O . THR A 1 86 ? 20.722 7.356 -13.071 1.00 56.62 86 THR A O 1
ATOM 684 N N . LEU A 1 87 ? 19.505 6.034 -14.417 1.00 55.59 87 LEU A N 1
ATOM 685 C CA . LEU A 1 87 ? 19.035 5.072 -13.414 1.00 55.59 87 LEU A CA 1
ATOM 686 C C .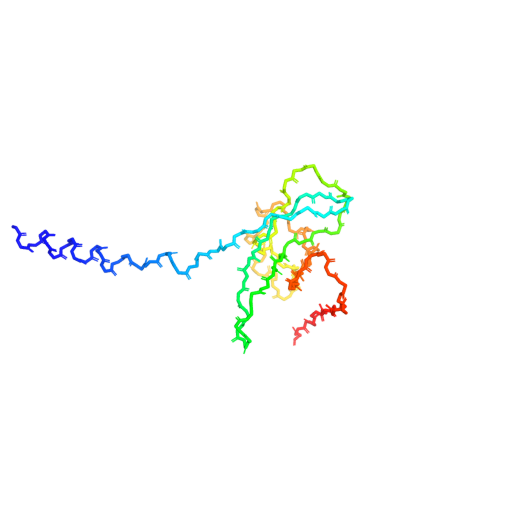 LEU A 1 87 ? 19.876 3.787 -13.374 1.00 55.59 87 LEU A C 1
ATOM 688 O O . LEU A 1 87 ? 19.751 3.048 -12.407 1.00 55.59 87 LEU A O 1
ATOM 692 N N . ASP A 1 88 ? 20.764 3.558 -14.351 1.00 52.75 88 ASP A N 1
ATOM 693 C CA . ASP A 1 88 ? 21.728 2.437 -14.375 1.00 52.75 88 ASP A CA 1
ATOM 694 C C . ASP A 1 88 ? 22.669 2.408 -13.145 1.00 52.75 88 ASP A C 1
ATOM 696 O O . ASP A 1 88 ? 23.311 1.395 -12.872 1.00 52.75 88 ASP A O 1
ATOM 700 N N . GLU A 1 89 ? 22.748 3.498 -12.371 1.00 53.34 89 GLU A N 1
ATOM 701 C CA . GLU A 1 89 ? 23.464 3.555 -11.086 1.00 53.34 89 GLU A CA 1
ATOM 702 C C . GLU A 1 89 ? 22.647 2.997 -9.899 1.00 53.34 89 GLU A C 1
ATOM 704 O O . GLU A 1 89 ? 23.187 2.833 -8.803 1.00 53.34 89 GLU A O 1
ATOM 709 N N . ILE A 1 90 ? 21.359 2.688 -10.092 1.00 56.44 90 ILE A N 1
ATOM 710 C CA . ILE A 1 90 ? 20.446 2.180 -9.062 1.00 56.44 90 ILE A CA 1
ATOM 711 C C . ILE A 1 90 ? 20.206 0.687 -9.323 1.00 56.44 90 ILE A C 1
ATOM 713 O O . ILE A 1 90 ? 19.558 0.309 -10.291 1.00 56.44 90 ILE A O 1
ATOM 717 N N . SER A 1 91 ? 20.719 -0.180 -8.451 1.00 54.25 91 SER A N 1
ATOM 718 C CA . SER A 1 91 ? 20.729 -1.649 -8.592 1.00 54.25 91 SER A CA 1
ATOM 719 C C . SER A 1 91 ? 19.361 -2.351 -8.568 1.00 54.25 91 SER A C 1
ATOM 721 O O . SER A 1 91 ? 19.317 -3.579 -8.573 1.00 54.25 91 SER A O 1
ATOM 723 N N . ASP A 1 92 ? 18.258 -1.602 -8.550 1.00 57.09 92 ASP A N 1
ATOM 724 C CA . ASP A 1 92 ? 16.930 -2.097 -8.166 1.00 57.09 92 ASP A CA 1
ATOM 725 C C . ASP A 1 92 ? 15.867 -1.878 -9.266 1.00 57.09 92 ASP A C 1
ATOM 727 O O . ASP A 1 92 ? 14.667 -1.884 -8.991 1.00 57.09 92 ASP A O 1
ATOM 731 N N . ILE A 1 93 ? 16.284 -1.680 -10.525 1.00 59.66 93 ILE A N 1
ATOM 732 C CA . ILE A 1 93 ? 15.379 -1.351 -11.646 1.00 59.66 93 ILE A CA 1
ATOM 733 C C . ILE A 1 93 ? 14.334 -2.432 -11.970 1.00 59.66 93 ILE A C 1
ATOM 735 O O . ILE A 1 93 ? 13.341 -2.122 -12.624 1.00 59.66 93 ILE A O 1
ATOM 739 N N . ASP A 1 94 ? 14.545 -3.674 -11.521 1.00 67.00 94 ASP A N 1
ATOM 740 C CA . ASP A 1 94 ? 13.727 -4.840 -11.882 1.00 67.00 94 ASP A CA 1
ATOM 741 C C . ASP A 1 94 ? 12.695 -5.248 -10.808 1.00 67.00 94 ASP A C 1
ATOM 743 O O . ASP A 1 94 ? 11.901 -6.161 -11.036 1.00 67.00 94 ASP A O 1
ATOM 747 N N . ASP A 1 95 ? 12.641 -4.559 -9.661 1.00 75.06 95 ASP A N 1
ATOM 748 C CA . ASP A 1 95 ? 11.700 -4.850 -8.563 1.00 75.06 95 ASP A CA 1
ATOM 749 C C . ASP A 1 95 ? 10.575 -3.799 -8.473 1.00 75.06 95 ASP A C 1
ATOM 751 O O . ASP A 1 95 ? 10.483 -3.007 -7.534 1.00 75.06 95 ASP A O 1
ATOM 755 N N . TRP A 1 96 ? 9.732 -3.781 -9.509 1.00 78.25 96 TRP A N 1
ATOM 756 C CA . TRP A 1 96 ? 8.654 -2.803 -9.742 1.00 78.25 96 TRP A CA 1
ATOM 757 C C . TRP A 1 96 ? 7.241 -3.379 -9.560 1.00 78.25 96 TRP A C 1
ATOM 759 O O . TRP A 1 96 ? 6.254 -2.659 -9.715 1.00 78.25 96 TRP A O 1
ATOM 769 N N . LEU A 1 97 ? 7.109 -4.674 -9.248 1.00 84.25 97 LEU A N 1
ATOM 770 C CA . LEU A 1 97 ? 5.802 -5.312 -9.076 1.00 84.25 97 LEU A CA 1
ATOM 771 C C . LEU A 1 97 ? 5.252 -5.067 -7.668 1.00 84.25 97 LEU A C 1
ATOM 773 O O . LEU A 1 97 ? 5.447 -5.861 -6.745 1.00 84.25 97 LEU A O 1
ATOM 777 N N . THR A 1 98 ? 4.532 -3.963 -7.520 1.00 87.31 98 THR A N 1
ATOM 778 C CA . THR A 1 98 ? 3.937 -3.527 -6.254 1.00 87.31 98 THR A CA 1
ATOM 779 C C . THR A 1 98 ? 2.466 -3.173 -6.467 1.00 87.31 98 THR A C 1
ATOM 781 O O . THR A 1 98 ? 1.990 -3.050 -7.600 1.00 87.31 98 THR A O 1
ATOM 784 N N . MET A 1 99 ? 1.701 -3.066 -5.380 1.00 89.88 99 MET A N 1
ATOM 785 C CA . MET A 1 99 ? 0.308 -2.628 -5.445 1.00 89.88 99 MET A CA 1
ATOM 786 C C . MET A 1 99 ? -0.027 -1.608 -4.363 1.00 89.88 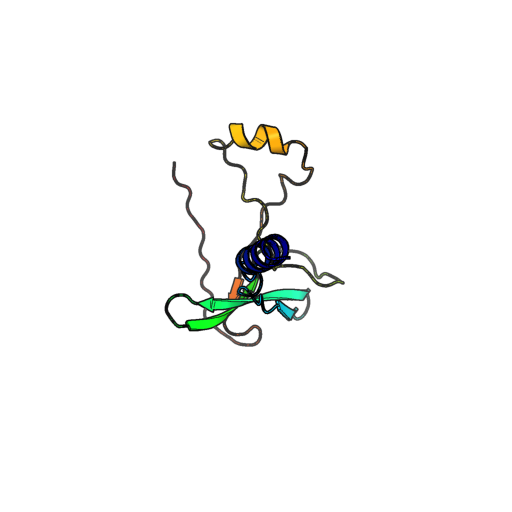99 MET A C 1
ATOM 788 O O . MET A 1 99 ? 0.425 -1.716 -3.221 1.00 89.88 99 MET A O 1
ATOM 792 N N . THR A 1 100 ? -0.921 -0.687 -4.721 1.00 92.25 100 THR A N 1
ATOM 793 C CA . THR A 1 100 ? -1.544 0.238 -3.777 1.00 92.25 100 THR A CA 1
ATOM 794 C C . THR A 1 100 ? -2.855 -0.338 -3.264 1.00 92.25 100 THR A C 1
ATOM 796 O O . THR A 1 100 ? -3.781 -0.591 -4.036 1.00 92.25 100 THR A O 1
ATOM 799 N N . ILE A 1 101 ? -2.964 -0.502 -1.949 1.00 93.75 101 ILE A N 1
ATOM 800 C CA . ILE A 1 101 ? -4.175 -0.950 -1.266 1.00 93.75 101 ILE A CA 1
ATOM 801 C C . ILE A 1 101 ? -4.731 0.213 -0.451 1.00 93.75 101 ILE A C 1
ATOM 803 O O . ILE A 1 101 ? -4.063 0.721 0.447 1.00 93.75 101 ILE A O 1
ATOM 807 N N . SER A 1 102 ? -5.981 0.586 -0.726 1.0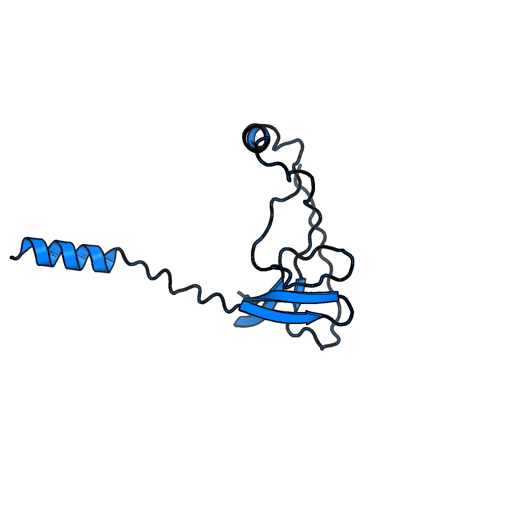0 94.06 102 SER A N 1
ATOM 808 C CA . SER A 1 102 ? -6.731 1.556 0.072 1.00 94.06 102 SER A CA 1
ATOM 809 C C . SER A 1 102 ? -7.961 0.891 0.679 1.00 94.06 102 SER A C 1
ATOM 811 O O . SER A 1 102 ? -8.780 0.319 -0.043 1.00 94.06 102 SER A O 1
ATOM 813 N N . ALA A 1 103 ? -8.116 0.972 1.999 1.00 93.44 103 ALA A N 1
ATOM 814 C CA . ALA A 1 103 ? -9.240 0.370 2.709 1.00 93.44 103 ALA A CA 1
ATOM 815 C C . ALA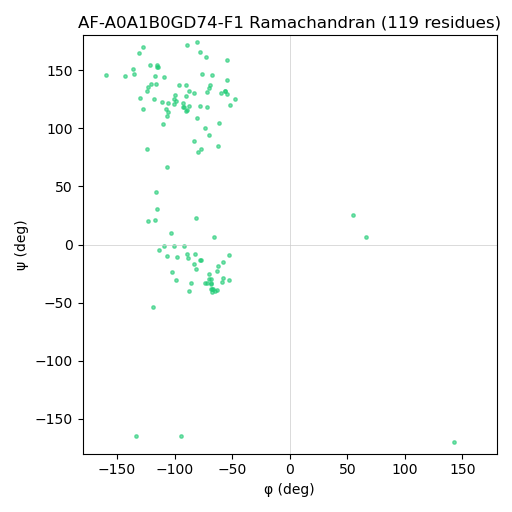 A 1 103 ? -9.705 1.249 3.881 1.00 93.44 103 ALA A C 1
ATOM 817 O O . ALA A 1 103 ? -8.881 1.846 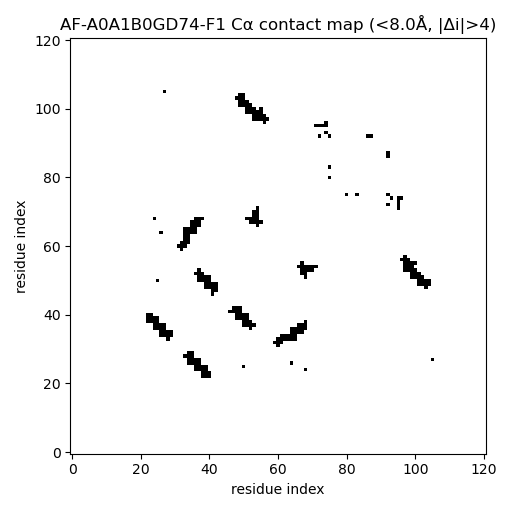4.571 1.00 93.44 103 ALA A O 1
ATOM 818 N N . PRO A 1 104 ? -11.015 1.294 4.184 1.00 92.81 104 PRO A N 1
ATOM 819 C CA . PRO A 1 104 ? -11.508 1.998 5.369 1.00 92.81 104 PRO A CA 1
ATOM 820 C C . PRO A 1 104 ? -11.129 1.275 6.673 1.00 92.81 104 PRO A C 1
ATOM 822 O O . PRO A 1 104 ? -11.082 1.886 7.734 1.00 92.81 104 PRO A O 1
ATOM 825 N N . ASN A 1 105 ? -10.904 -0.043 6.617 1.00 90.75 105 ASN A N 1
ATOM 826 C CA . ASN A 1 105 ? -10.504 -0.870 7.754 1.00 90.75 105 ASN A CA 1
ATOM 827 C C . ASN A 1 105 ? -9.854 -2.176 7.255 1.00 90.75 105 ASN A C 1
ATOM 829 O O . ASN A 1 105 ? -10.291 -2.734 6.252 1.00 90.75 105 ASN A O 1
ATOM 833 N N . VAL A 1 106 ? -8.866 -2.686 7.991 1.00 87.81 106 VAL A N 1
ATOM 834 C CA . VAL A 1 106 ? -8.082 -3.906 7.693 1.00 87.81 106 VAL A CA 1
ATOM 835 C C . VAL A 1 106 ? -8.682 -5.212 8.234 1.00 87.81 106 VAL A C 1
ATOM 837 O O . VAL A 1 106 ? -8.253 -6.296 7.860 1.00 87.81 106 VAL A O 1
ATOM 840 N N . THR A 1 107 ? -9.686 -5.126 9.107 1.00 88.25 107 THR A N 1
ATOM 841 C CA . THR A 1 107 ? -10.383 -6.275 9.724 1.00 88.25 107 THR A CA 1
ATOM 842 C C . THR A 1 107 ? -11.793 -6.502 9.170 1.00 88.25 107 THR A C 1
ATOM 844 O O . THR A 1 107 ? -12.427 -7.515 9.467 1.00 88.25 107 THR A O 1
ATOM 847 N N . GLY A 1 108 ? -12.304 -5.559 8.372 1.00 89.00 108 GLY A N 1
ATOM 848 C CA . GLY A 1 108 ? -13.641 -5.639 7.789 1.00 89.00 108 GLY A CA 1
ATOM 849 C C . GLY A 1 108 ? -13.714 -6.571 6.579 1.00 89.00 108 GLY A C 1
ATOM 850 O O . GLY A 1 108 ? -12.705 -6.942 5.986 1.00 89.00 108 GLY A O 1
ATOM 851 N N . LYS A 1 109 ? -14.939 -6.931 6.185 1.00 93.38 109 LYS A N 1
ATOM 852 C CA . LYS A 1 109 ? -15.217 -7.680 4.951 1.00 93.38 109 LYS A CA 1
ATOM 853 C C . LYS A 1 109 ? -15.918 -6.757 3.963 1.00 93.38 109 LYS A C 1
ATOM 855 O O . LYS A 1 109 ? -17.104 -6.480 4.123 1.00 93.38 109 LYS A O 1
ATOM 860 N N . TYR A 1 110 ? -15.184 -6.288 2.961 1.00 93.62 110 TYR A N 1
ATOM 861 C CA . TYR A 1 110 ? -15.680 -5.373 1.934 1.00 93.62 110 TYR A CA 1
ATOM 862 C C . TYR A 1 110 ? -15.521 -5.993 0.540 1.00 93.62 110 TYR A C 1
ATOM 864 O O . TYR A 1 110 ? -14.635 -6.830 0.351 1.00 93.62 110 TYR A O 1
ATOM 872 N N . PRO A 1 111 ? -16.340 -5.596 -0.449 1.00 96.19 111 PRO A N 1
ATOM 873 C CA . PRO A 1 111 ? -16.053 -5.895 -1.847 1.00 96.19 111 PRO A CA 1
ATOM 874 C C . PRO A 1 111 ? -14.670 -5.356 -2.232 1.00 96.19 111 PRO A C 1
ATOM 876 O O . PRO A 1 111 ? -14.355 -4.204 -1.936 1.00 96.19 111 PRO A O 1
ATOM 879 N N . ALA A 1 112 ? -13.857 -6.182 -2.891 1.00 94.62 112 ALA A N 1
ATOM 880 C CA . ALA A 1 112 ? -12.550 -5.774 -3.391 1.00 94.62 112 ALA A CA 1
ATOM 881 C C . ALA A 1 112 ? -12.680 -5.225 -4.818 1.00 94.62 112 ALA A C 1
ATOM 883 O O . ALA A 1 112 ? -13.243 -5.889 -5.691 1.00 94.62 112 ALA A O 1
ATOM 884 N N . LEU A 1 113 ? -12.145 -4.026 -5.052 1.00 95.69 113 LEU A N 1
ATOM 885 C CA . LEU A 1 113 ? -11.977 -3.446 -6.382 1.00 95.69 113 LEU A CA 1
ATOM 886 C C . LEU A 1 113 ? -10.497 -3.522 -6.756 1.00 95.69 113 LEU A C 1
ATOM 888 O O . LEU A 1 113 ? -9.662 -2.960 -6.054 1.00 95.69 113 LEU A O 1
ATOM 892 N N . VAL A 1 114 ? -10.186 -4.190 -7.865 1.00 95.69 114 VAL A N 1
ATOM 893 C CA . VAL A 1 114 ? -8.829 -4.244 -8.421 1.00 95.69 114 VAL A CA 1
ATOM 894 C C . VAL A 1 114 ? -8.801 -3.387 -9.678 1.00 95.69 114 VAL A C 1
ATOM 896 O O . VAL A 1 114 ? -9.512 -3.675 -10.641 1.00 95.69 114 VAL A O 1
ATOM 899 N N . TYR A 1 115 ? -8.002 -2.322 -9.655 1.00 93.88 115 TYR A N 1
ATOM 900 C CA . TYR A 1 115 ? -7.772 -1.464 -10.811 1.00 93.88 115 TYR A CA 1
ATOM 901 C C . TYR A 1 115 ? -6.432 -1.819 -11.450 1.00 93.88 115 TYR A C 1
ATOM 903 O O . TYR A 1 115 ? -5.392 -1.735 -10.804 1.00 93.88 115 TYR A O 1
ATOM 911 N N . ILE A 1 116 ? -6.471 -2.212 -12.720 1.00 91.62 116 ILE A N 1
ATOM 912 C CA . ILE A 1 116 ? -5.284 -2.447 -13.540 1.00 91.62 116 ILE A CA 1
ATOM 913 C C . ILE A 1 116 ? -5.199 -1.265 -14.496 1.00 91.62 116 ILE A C 1
ATOM 915 O O . ILE A 1 116 ? -6.099 -1.071 -15.317 1.00 91.62 116 ILE A O 1
ATOM 919 N N . HIS A 1 117 ? -4.163 -0.440 -14.345 1.00 86.50 117 HIS A N 1
ATOM 920 C CA . HIS A 1 117 ? -3.982 0.707 -15.223 1.00 86.50 117 HIS A CA 1
ATOM 921 C C . HIS A 1 117 ? -3.655 0.235 -16.648 1.00 86.50 117 HIS A C 1
ATOM 923 O O . HIS A 1 117 ? -2.984 -0.776 -16.846 1.00 86.50 117 HIS A O 1
ATOM 929 N N . GLY A 1 118 ? -4.133 0.975 -17.647 1.00 82.81 118 GLY A N 1
ATOM 930 C CA . GLY A 1 118 ? -3.641 0.836 -19.016 1.00 82.81 118 GLY A CA 1
ATOM 931 C C . GLY A 1 118 ? -2.329 1.596 -19.214 1.00 82.81 118 GLY A C 1
ATOM 932 O O . GLY A 1 118 ? -1.894 2.351 -18.341 1.00 82.81 118 GLY A O 1
ATOM 933 N N . GLU A 1 119 ? -1.732 1.437 -20.387 1.00 75.31 119 GLU A N 1
ATOM 934 C CA . GLU A 1 119 ? -0.671 2.309 -20.891 1.00 75.31 119 GLU A CA 1
ATOM 935 C C . GLU A 1 119 ? -1.207 3.162 -22.051 1.00 75.31 119 GLU A C 1
ATOM 937 O O . GLU A 1 119 ? -2.060 2.716 -22.820 1.00 75.31 119 GLU A O 1
ATOM 942 N N . TYR A 1 120 ? -0.744 4.410 -22.144 1.00 55.06 120 TYR A N 1
ATOM 943 C CA . TYR A 1 120 ? -0.992 5.280 -23.295 1.00 55.06 120 TYR A CA 1
ATOM 944 C C . TYR A 1 120 ? 0.180 5.087 -24.267 1.00 55.06 120 TYR A C 1
ATOM 946 O O . TYR A 1 120 ? 1.322 5.349 -23.884 1.00 55.06 120 TYR A O 1
ATOM 954 N N . LEU A 1 121 ? -0.098 4.605 -25.482 1.00 47.56 121 LEU A N 1
ATOM 955 C CA . LEU A 1 121 ? 0.843 4.646 -26.610 1.00 47.56 121 LEU A CA 1
ATOM 956 C C . LEU A 1 121 ? 0.775 6.008 -27.306 1.00 47.56 121 LEU A C 1
ATOM 958 O O . LEU A 1 121 ? -0.358 6.515 -27.485 1.00 47.56 121 LEU A O 1
#

Radius of gyration: 20.54 Å; Cα contacts (8 Å, |Δi|>4): 139; chains: 1; bounding box: 40×62×42 Å

InterPro domains:
  IPR002018 Carboxylesterase, type B [PF00135] (51-120)
  IPR029058 Alpha/Beta hydrolase fold [G3DSA:3.40.50.1820] (19-121)
  IPR029058 Alpha/Beta hydrolase fold [SSF53474] (27-118)

Mean predicted aligned error: 12.79 Å

Secondary structure (DSSP, 8-state):
-HHHHHHHHHHHHT---GGG---EEEEEEETTTEEEEEEEEE-TTT--EEEEEEEE---S--SSEEE-SSPPPPPP-GGGHHHHTTTTTSTTTT----EEEEES-SSS-------------

Foldseek 3Di:
DVVVVVVVVVVVVVCPPPPVCPFAKDWDQDPQAGIEIFTFDQDPPPRATKTKFAFADPDHHDDDYHYRHDHDDAQDDPVCVVVCVVVVVPPCNPPHPGHMDIGRDPPDDDDDDDDDDDDDD

Sequence (121 aa):
MLQIFKLLMLLQSLHIPLALLEQRDAIVNLPNLGLIQGKIIETAWTEREVLQFVDVKPIEPWKDVMDATIEKIACPSVVSMKSLQTLDEISDIDDWLTMTISAPNVTGKYPALVYIHGEYL